Protein AF-A0A1M6A401-F1 (afdb_monomer_lite)

Secondary structure (DSSP, 8-state):
--TTSS-HHHHHHHHHHTTTHHHHTT-SEEEETTTTEEEEGGG---EEEPTTS-EEEPPTTT--S-EEEGGG----SHHHHHHHHIIIIITT-EEE---HHHHHHHHHHHHHHHHHTTT-SS---EE-TTS-EEEPPP--TT--------------

Radius of gyration: 19.0 Å; chains: 1; bounding box: 40×46×48 Å

Foldseek 3Di:
DDPVPDDPLLVLQQVCQPLVVVLLVVAQWKAALQVLDIDGSVLQPDWDQDPVRGTGTADNVPRDSRIGGVSSVHDSHSVSSPVSNCVPQFVPFDWDQDPPVVLVVVVVVQVVVVVCVVPDPDDDWDRDPVSTTTCRDDDDPDDDDDDDDDPDDDDD

Structure (mmCIF, N/CA/C/O backbone):
data_AF-A0A1M6A401-F1
#
_entry.id   AF-A0A1M6A401-F1
#
loop_
_atom_site.group_PDB
_atom_site.id
_atom_site.type_symbol
_atom_site.label_atom_id
_atom_site.label_alt_id
_atom_site.label_comp_id
_atom_site.label_asym_id
_atom_site.label_entity_id
_atom_site.label_seq_id
_atom_site.pdbx_PDB_ins_code
_atom_site.Cartn_x
_atom_site.Cartn_y
_atom_site.Cartn_z
_atom_site.occupancy
_atom_site.B_iso_or_equiv
_atom_site.auth_seq_id
_atom_site.auth_comp_id
_atom_site.auth_asym_id
_atom_site.auth_atom_id
_atom_site.pdbx_PDB_model_num
ATOM 1 N N . MET A 1 1 ? 2.950 6.705 19.430 1.00 45.59 1 MET A N 1
ATOM 2 C CA . MET A 1 1 ? 3.067 5.234 19.486 1.00 45.59 1 MET A CA 1
ATOM 3 C C . MET A 1 1 ? 4.368 4.851 18.802 1.00 45.59 1 MET A C 1
ATOM 5 O O . MET A 1 1 ? 4.691 5.454 17.786 1.00 45.59 1 MET A O 1
ATOM 9 N N . SER A 1 2 ? 5.172 3.966 19.390 1.00 45.94 2 SER A N 1
ATOM 10 C CA . SER A 1 2 ? 6.408 3.473 18.768 1.00 45.94 2 SER A CA 1
ATOM 11 C C . SER A 1 2 ? 6.082 2.418 17.703 1.00 45.94 2 SER A C 1
ATOM 13 O O . SER A 1 2 ? 5.134 1.653 17.864 1.00 45.94 2 SER A O 1
ATOM 15 N N . ASN A 1 3 ? 6.904 2.307 16.649 1.00 52.19 3 ASN A N 1
ATOM 16 C CA . ASN A 1 3 ? 6.791 1.294 15.573 1.00 52.19 3 ASN A CA 1
ATOM 17 C C . ASN A 1 3 ? 6.750 -0.179 16.061 1.00 52.19 3 ASN A C 1
ATOM 19 O O . ASN A 1 3 ? 6.595 -1.106 15.260 1.00 52.19 3 ASN A O 1
ATOM 23 N N . SER A 1 4 ? 6.905 -0.413 17.366 1.00 57.00 4 SER A N 1
ATOM 24 C CA . SER A 1 4 ? 6.809 -1.712 18.028 1.00 57.00 4 SER A CA 1
ATOM 25 C C . SER A 1 4 ? 5.390 -2.290 18.060 1.00 57.00 4 SER A C 1
ATOM 27 O O . SER A 1 4 ? 5.269 -3.508 18.139 1.00 57.00 4 SER A O 1
ATOM 29 N N . GLU A 1 5 ? 4.340 -1.467 17.958 1.00 75.44 5 GLU A N 1
ATOM 30 C CA . GLU A 1 5 ? 2.938 -1.919 18.075 1.00 75.44 5 GLU A CA 1
ATOM 31 C C . GLU A 1 5 ? 2.301 -2.354 16.746 1.00 75.44 5 GLU A C 1
ATOM 33 O O . GLU A 1 5 ? 1.260 -3.006 16.755 1.00 75.44 5 GLU A O 1
ATOM 38 N N . ILE A 1 6 ? 2.920 -2.044 15.599 1.00 83.12 6 ILE A N 1
ATOM 39 C CA . ILE A 1 6 ? 2.388 -2.442 14.290 1.00 83.12 6 ILE A CA 1
ATOM 40 C C . ILE A 1 6 ? 2.603 -3.953 14.095 1.00 83.12 6 ILE A C 1
ATOM 42 O O . ILE A 1 6 ? 3.755 -4.410 14.132 1.00 83.12 6 ILE A O 1
ATOM 46 N N . PRO A 1 7 ? 1.540 -4.745 13.842 1.00 89.44 7 PRO A N 1
ATOM 47 C CA . PRO A 1 7 ? 1.681 -6.171 13.566 1.00 89.44 7 PRO A CA 1
ATOM 48 C C . PRO A 1 7 ? 2.654 -6.450 12.415 1.00 89.44 7 PRO A C 1
ATOM 50 O O . PRO A 1 7 ? 2.669 -5.738 11.409 1.00 89.44 7 PRO A O 1
ATOM 53 N N . LYS A 1 8 ? 3.449 -7.523 12.544 1.00 90.81 8 LYS A N 1
ATOM 54 C CA . LYS A 1 8 ? 4.499 -7.891 11.576 1.00 90.81 8 LYS A CA 1
ATOM 55 C C . LYS A 1 8 ? 3.980 -7.939 10.136 1.00 90.81 8 LYS A C 1
ATOM 57 O O . LYS A 1 8 ? 4.641 -7.422 9.249 1.00 90.81 8 LYS A O 1
ATOM 62 N N . THR A 1 9 ? 2.780 -8.474 9.928 1.00 92.50 9 THR A N 1
ATOM 63 C CA . THR A 1 9 ? 2.139 -8.571 8.608 1.00 92.50 9 THR A CA 1
ATOM 64 C C . THR A 1 9 ? 2.002 -7.224 7.899 1.00 92.50 9 THR A C 1
ATOM 66 O O . THR A 1 9 ? 2.172 -7.157 6.687 1.00 92.50 9 THR A O 1
ATOM 69 N N . TYR A 1 10 ? 1.713 -6.148 8.635 1.00 92.94 10 TYR A N 1
ATOM 70 C CA . TYR A 1 10 ? 1.569 -4.808 8.062 1.00 92.94 10 TYR A CA 1
ATOM 71 C C . TYR A 1 10 ? 2.923 -4.130 7.838 1.00 92.94 10 TYR A C 1
ATOM 73 O O . TYR A 1 10 ? 3.091 -3.412 6.858 1.00 92.94 10 TYR A O 1
ATOM 81 N N . ARG A 1 11 ? 3.913 -4.406 8.699 1.00 91.88 11 ARG A N 1
ATOM 82 C CA . ARG A 1 11 ? 5.297 -3.961 8.470 1.00 91.88 11 ARG A CA 1
ATOM 83 C C . ARG A 1 11 ? 5.886 -4.600 7.215 1.00 91.88 11 ARG A C 1
ATOM 85 O O . ARG A 1 11 ? 6.354 -3.879 6.348 1.00 91.88 11 ARG A O 1
ATOM 92 N N . ASP A 1 12 ? 5.755 -5.918 7.077 1.00 94.38 12 ASP A N 1
ATOM 93 C CA . ASP A 1 12 ? 6.228 -6.652 5.898 1.00 94.38 12 ASP A CA 1
ATOM 94 C C . ASP A 1 12 ? 5.564 -6.126 4.606 1.0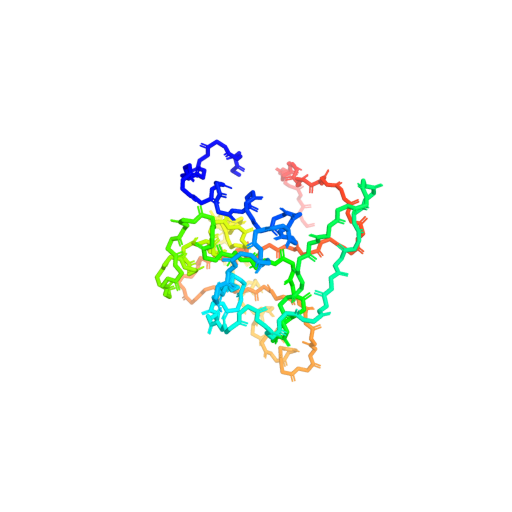0 94.38 12 ASP A C 1
ATOM 96 O O . ASP A 1 12 ? 6.212 -6.003 3.567 1.00 94.38 12 ASP A O 1
ATOM 100 N N . ALA A 1 13 ? 4.273 -5.775 4.668 1.00 95.75 13 ALA A N 1
ATOM 101 C CA . ALA A 1 13 ? 3.547 -5.211 3.533 1.00 95.75 13 ALA A CA 1
ATOM 102 C C . ALA A 1 13 ? 4.029 -3.802 3.151 1.00 95.75 13 ALA A C 1
ATOM 104 O O . ALA A 1 13 ? 4.162 -3.510 1.963 1.00 95.75 13 ALA A O 1
ATOM 105 N N . ALA A 1 14 ? 4.320 -2.943 4.129 1.00 93.75 14 ALA A N 1
ATOM 106 C CA . ALA A 1 14 ? 4.900 -1.627 3.867 1.00 93.75 14 ALA A CA 1
ATOM 107 C C . ALA A 1 14 ? 6.344 -1.712 3.350 1.00 93.75 14 ALA A C 1
ATOM 109 O O . ALA A 1 14 ? 6.731 -0.987 2.434 1.00 93.75 14 ALA A O 1
ATOM 110 N N . ASP A 1 15 ? 7.138 -2.643 3.877 1.00 94.25 15 ASP A N 1
ATOM 111 C CA . ASP A 1 15 ? 8.482 -2.907 3.364 1.00 94.25 15 ASP A CA 1
ATOM 112 C C . ASP A 1 15 ? 8.425 -3.363 1.898 1.00 94.25 15 ASP A C 1
ATOM 114 O O . ASP A 1 15 ? 9.272 -2.979 1.092 1.00 94.25 15 ASP A O 1
ATOM 118 N N . ALA A 1 16 ? 7.397 -4.132 1.524 1.00 95.56 16 ALA A N 1
ATOM 119 C CA . ALA A 1 16 ? 7.177 -4.563 0.148 1.00 95.56 16 ALA A CA 1
ATOM 120 C C . ALA A 1 16 ? 6.712 -3.441 -0.797 1.00 95.56 16 ALA A C 1
ATOM 122 O O . ALA A 1 16 ? 6.926 -3.560 -2.009 1.00 95.56 16 ALA A O 1
ATOM 123 N N . SER A 1 17 ? 6.084 -2.370 -0.290 1.00 94.94 17 SER A N 1
ATOM 124 C CA . SER A 1 17 ? 5.737 -1.211 -1.122 1.00 94.94 17 SER A CA 1
ATOM 125 C C . SER A 1 17 ? 6.943 -0.326 -1.420 1.00 94.94 17 SER A C 1
ATOM 127 O O . SER A 1 17 ? 7.011 0.260 -2.502 1.00 94.94 17 SER A O 1
ATOM 129 N N . PHE A 1 18 ? 7.931 -0.292 -0.524 1.00 93.69 18 PHE A N 1
ATOM 130 C CA . PHE A 1 18 ? 9.185 0.425 -0.727 1.00 93.69 18 PHE A CA 1
ATOM 131 C C . PHE A 1 18 ? 10.094 -0.304 -1.724 1.00 93.69 18 PHE A C 1
ATOM 133 O O . PHE A 1 18 ? 10.302 -1.515 -1.640 1.00 93.69 18 PHE A O 1
ATOM 140 N N . LYS A 1 19 ? 10.684 0.424 -2.685 1.00 91.56 19 LYS A N 1
ATOM 141 C CA . LYS A 1 19 ? 11.596 -0.157 -3.695 1.00 91.56 19 LYS A CA 1
ATOM 142 C C . LYS A 1 19 ? 10.954 -1.319 -4.481 1.00 91.56 19 LYS A C 1
ATOM 144 O O . LYS A 1 19 ? 11.626 -2.281 -4.874 1.00 91.56 19 LYS A O 1
ATOM 149 N N . SER A 1 20 ? 9.650 -1.206 -4.724 1.00 92.81 20 SER A N 1
ATOM 150 C CA . SER A 1 20 ? 8.742 -2.252 -5.210 1.00 92.81 20 SER A CA 1
ATOM 151 C C . SER A 1 20 ? 8.927 -2.677 -6.670 1.00 92.81 20 SER A C 1
ATOM 153 O O . SER A 1 20 ? 8.392 -3.713 -7.065 1.00 92.81 20 SER A O 1
ATOM 155 N N . TRP A 1 21 ? 9.726 -1.970 -7.479 1.00 93.12 21 TRP A N 1
ATOM 156 C CA . TRP A 1 21 ? 9.914 -2.252 -8.916 1.00 93.12 21 TRP A CA 1
ATOM 157 C C . TRP A 1 21 ? 10.160 -3.726 -9.265 1.00 93.12 21 TRP A C 1
ATOM 159 O O . TRP A 1 21 ? 9.560 -4.266 -10.195 1.00 93.12 21 TRP A O 1
ATOM 169 N N . ARG A 1 22 ? 11.037 -4.413 -8.520 1.00 94.00 22 ARG A N 1
ATOM 170 C CA . ARG A 1 22 ? 11.366 -5.825 -8.800 1.00 94.00 22 ARG A CA 1
ATOM 171 C C . ARG A 1 22 ? 10.210 -6.777 -8.500 1.00 94.00 22 ARG A C 1
ATOM 173 O O . ARG A 1 22 ? 10.097 -7.798 -9.175 1.00 94.00 22 ARG A O 1
ATOM 180 N N . LEU A 1 23 ? 9.403 -6.465 -7.490 1.00 96.06 23 LEU A N 1
ATOM 181 C CA . LEU A 1 23 ? 8.238 -7.259 -7.116 1.00 96.06 23 LEU A CA 1
ATOM 182 C C . LEU A 1 23 ? 7.082 -6.986 -8.081 1.00 96.06 23 LEU A C 1
ATOM 184 O O . LEU A 1 23 ? 6.515 -7.937 -8.602 1.00 96.06 23 LEU A O 1
ATOM 188 N N . LEU A 1 24 ? 6.828 -5.721 -8.435 1.00 95.88 24 LEU A N 1
ATOM 189 C CA . LEU A 1 24 ? 5.783 -5.347 -9.397 1.00 95.88 24 LEU A CA 1
ATOM 190 C C . LEU A 1 24 ? 5.969 -5.982 -10.774 1.00 95.88 24 LEU A C 1
ATOM 192 O O . LEU A 1 24 ? 4.997 -6.398 -11.391 1.00 95.88 24 LEU A O 1
ATOM 196 N N . LYS A 1 25 ? 7.212 -6.154 -11.235 1.00 95.12 25 LYS A N 1
ATOM 197 C CA . LYS A 1 25 ? 7.495 -6.884 -12.483 1.00 95.12 25 LYS A CA 1
ATOM 198 C C . LYS A 1 25 ? 7.063 -8.349 -12.472 1.00 95.12 25 LYS A C 1
ATOM 200 O O . LYS A 1 25 ? 6.902 -8.939 -13.534 1.00 95.12 25 LYS A O 1
ATOM 205 N N . LYS A 1 26 ? 6.941 -8.947 -11.290 1.00 96.94 26 LYS A N 1
ATOM 206 C CA . LYS A 1 26 ? 6.479 -10.326 -11.097 1.00 96.94 26 LYS A CA 1
ATOM 207 C C . LYS A 1 26 ? 4.993 -10.382 -10.747 1.00 96.94 26 LYS A C 1
ATOM 209 O O . LYS A 1 26 ? 4.460 -11.475 -10.578 1.00 96.94 26 LYS A O 1
ATOM 214 N N . SER A 1 27 ? 4.353 -9.223 -10.627 1.00 97.44 27 SER A N 1
ATOM 215 C CA . SER A 1 27 ? 2.986 -9.091 -10.167 1.00 97.44 27 SER A CA 1
ATOM 216 C C . SER A 1 27 ? 1.988 -9.027 -11.303 1.00 97.44 27 SER A C 1
ATOM 218 O O . SER A 1 27 ? 2.251 -8.429 -12.344 1.00 97.44 27 SER A O 1
ATOM 220 N N . LYS A 1 28 ? 0.804 -9.604 -11.083 1.00 97.75 28 LYS A N 1
ATOM 221 C CA . LYS A 1 28 ? -0.339 -9.427 -11.992 1.00 97.75 28 LYS A CA 1
ATOM 222 C C . LYS A 1 28 ? -1.215 -8.268 -11.537 1.00 97.75 28 LYS A C 1
ATOM 224 O O . LYS A 1 28 ? -1.708 -7.500 -12.360 1.00 97.75 28 LYS A O 1
ATOM 229 N N . LYS A 1 29 ? -1.379 -8.122 -10.225 1.00 98.12 29 LYS A N 1
ATOM 230 C CA . LYS A 1 29 ? -2.123 -7.037 -9.585 1.00 98.12 29 LYS A CA 1
ATOM 231 C C . LYS A 1 29 ? -1.330 -6.432 -8.431 1.00 98.12 29 LYS A C 1
ATOM 233 O O . LYS A 1 29 ? -0.380 -7.021 -7.917 1.00 98.12 29 LYS A O 1
ATOM 238 N N . CYS A 1 30 ? -1.744 -5.251 -8.013 1.00 98.31 30 CYS A N 1
ATOM 239 C CA . CYS A 1 30 ? -1.238 -4.579 -6.830 1.00 98.31 30 CYS A CA 1
ATOM 240 C C . CYS A 1 30 ? -2.373 -3.834 -6.123 1.00 98.31 30 CYS A C 1
ATOM 242 O O . CYS A 1 30 ? -3.460 -3.649 -6.676 1.00 98.31 30 CYS A O 1
ATOM 244 N N . GLY A 1 31 ? -2.142 -3.462 -4.868 1.00 98.19 31 GLY A N 1
ATOM 245 C CA . GLY A 1 31 ? -3.101 -2.721 -4.057 1.00 98.19 31 GLY A CA 1
ATOM 246 C C . GLY A 1 31 ? -2.467 -1.477 -3.461 1.00 98.19 31 GLY A C 1
ATOM 247 O O . GLY A 1 31 ? -1.357 -1.536 -2.942 1.00 98.19 31 GLY A O 1
ATOM 248 N N . CYS A 1 32 ? -3.166 -0.347 -3.508 1.00 98.00 32 CYS A N 1
ATOM 249 C CA . CYS A 1 32 ? -2.750 0.859 -2.807 1.00 98.00 32 CYS A CA 1
ATOM 250 C C . CYS A 1 32 ? -3.443 0.942 -1.449 1.00 98.00 32 CYS A C 1
ATOM 252 O O . CYS A 1 32 ? -4.667 1.053 -1.396 1.00 98.00 32 CYS A O 1
ATOM 254 N N . TYR A 1 33 ? -2.684 0.955 -0.354 1.00 96.62 33 TYR A N 1
ATOM 255 C CA . TYR A 1 33 ? -3.264 1.037 0.992 1.00 96.62 33 TYR A CA 1
ATOM 256 C C . TYR A 1 33 ? -3.581 2.467 1.452 1.00 96.62 33 TYR A C 1
ATOM 258 O O . TYR A 1 33 ? -4.056 2.656 2.562 1.00 96.62 33 TYR A O 1
ATOM 266 N N . TYR A 1 34 ? -3.371 3.489 0.617 1.00 93.12 34 TYR A N 1
ATOM 267 C CA . TYR A 1 34 ? -3.844 4.848 0.904 1.00 93.12 34 TYR A CA 1
ATOM 268 C C . TYR A 1 34 ? -5.284 5.070 0.407 1.00 93.12 34 TYR A C 1
ATOM 270 O O . TYR A 1 34 ? -6.168 5.489 1.163 1.00 93.12 34 TYR A O 1
ATOM 278 N N . CYS A 1 35 ? -5.540 4.757 -0.870 1.00 94.06 35 CYS A N 1
ATOM 279 C CA . CYS A 1 35 ? -6.866 4.871 -1.489 1.00 94.06 35 CYS A CA 1
ATOM 280 C C . CYS A 1 35 ? -7.676 3.562 -1.470 1.00 94.06 35 CYS A C 1
ATOM 282 O O . CYS A 1 35 ? -8.816 3.551 -1.930 1.00 94.06 35 CYS A O 1
ATOM 284 N N . CYS A 1 36 ? -7.097 2.480 -0.940 1.00 95.06 36 CYS A N 1
ATOM 285 C CA . CYS A 1 36 ? -7.686 1.143 -0.806 1.00 95.06 36 CYS A CA 1
ATOM 286 C C . CYS A 1 36 ? -8.150 0.506 -2.128 1.00 95.06 36 CYS A C 1
ATOM 288 O O . CYS A 1 36 ? -9.069 -0.310 -2.132 1.00 95.06 36 CYS A O 1
ATOM 290 N N . ARG A 1 37 ? -7.525 0.866 -3.257 1.00 96.69 37 ARG A N 1
ATOM 291 C CA . ARG A 1 37 ? -7.840 0.299 -4.578 1.00 96.69 37 ARG A CA 1
ATOM 292 C C . ARG A 1 37 ? -6.915 -0.856 -4.927 1.00 96.69 37 ARG A C 1
ATOM 294 O O . ARG A 1 37 ? -5.720 -0.785 -4.653 1.00 96.69 37 ARG A O 1
ATOM 301 N N . VAL A 1 38 ? -7.466 -1.856 -5.609 1.00 98.19 38 VAL A N 1
ATOM 302 C CA . VAL A 1 38 ? -6.739 -2.981 -6.212 1.00 98.19 38 VAL A CA 1
ATOM 303 C C . VAL A 1 38 ? -6.876 -2.877 -7.721 1.00 98.19 38 VAL A C 1
ATOM 305 O O . VAL A 1 38 ? -7.979 -2.656 -8.216 1.00 98.19 38 VAL A O 1
ATOM 308 N N . TYR A 1 39 ? -5.774 -3.022 -8.444 1.00 98.19 39 TYR A N 1
ATOM 309 C CA . TYR A 1 39 ? -5.735 -2.818 -9.891 1.00 98.19 39 TYR A CA 1
ATOM 310 C C . TYR A 1 39 ? -4.618 -3.653 -10.545 1.00 98.19 39 TYR A C 1
ATOM 312 O O . TYR A 1 39 ? -3.740 -4.172 -9.843 1.00 98.19 39 TYR A O 1
ATOM 320 N N . PRO A 1 40 ? -4.655 -3.853 -11.877 1.00 98.19 40 PRO A N 1
ATOM 321 C CA . PRO A 1 40 ? -3.579 -4.500 -12.619 1.00 98.19 40 PRO A CA 1
ATOM 322 C C . PRO A 1 40 ? -2.230 -3.813 -12.394 1.00 98.19 40 PRO A C 1
ATOM 324 O O . PRO A 1 40 ? -2.113 -2.593 -12.491 1.00 98.19 40 PRO A O 1
ATOM 327 N N . ALA A 1 41 ? -1.179 -4.602 -12.166 1.00 97.81 41 ALA A N 1
ATOM 328 C CA . ALA A 1 41 ? 0.168 -4.068 -11.954 1.00 97.81 41 ALA A CA 1
ATOM 329 C C . ALA A 1 41 ? 0.691 -3.291 -13.178 1.00 97.81 41 ALA A C 1
ATOM 331 O O . ALA A 1 41 ? 1.523 -2.400 -13.035 1.00 97.81 41 ALA A O 1
ATOM 332 N N . SER A 1 42 ? 0.168 -3.593 -14.371 1.00 97.69 42 SER A N 1
ATOM 333 C CA . SER A 1 42 ? 0.470 -2.896 -15.624 1.00 97.69 42 SER A CA 1
ATOM 334 C C . SER A 1 42 ? 0.005 -1.439 -15.665 1.00 97.69 42 SER A C 1
ATOM 336 O O . SER A 1 42 ? 0.476 -0.692 -16.515 1.00 97.69 42 SER A O 1
ATOM 338 N N . GLU A 1 43 ? -0.909 -1.023 -14.784 1.00 98.31 43 GLU A N 1
ATOM 339 C CA . GLU A 1 43 ? -1.347 0.377 -14.696 1.00 98.31 43 GLU A CA 1
ATOM 340 C C . GLU A 1 43 ? -0.336 1.269 -13.961 1.00 98.31 43 GLU A C 1
ATOM 342 O O . GLU A 1 43 ? -0.419 2.494 -14.039 1.00 98.31 43 GLU A O 1
ATOM 347 N N . VAL A 1 44 ? 0.639 0.682 -13.255 1.00 97.31 44 VAL A N 1
ATOM 348 C CA . VAL A 1 44 ? 1.712 1.440 -12.602 1.00 97.31 44 VAL A CA 1
ATOM 349 C C . VAL A 1 44 ? 2.713 1.911 -13.655 1.00 97.31 44 VAL A C 1
ATOM 351 O O . VAL A 1 44 ? 3.614 1.177 -14.066 1.00 97.31 44 VAL A O 1
ATOM 354 N N . VAL A 1 45 ? 2.561 3.164 -14.072 1.00 95.44 45 VAL A N 1
ATOM 355 C CA . VAL A 1 45 ? 3.438 3.808 -15.061 1.00 95.44 45 VAL A CA 1
ATOM 356 C C . VAL A 1 45 ? 4.449 4.769 -14.438 1.00 95.44 45 VAL A C 1
ATOM 358 O O . VAL A 1 45 ? 5.472 5.041 -15.062 1.00 95.44 45 VAL A O 1
ATOM 361 N N . ASP A 1 46 ? 4.201 5.228 -13.209 1.00 95.19 46 ASP A N 1
ATOM 362 C CA . ASP A 1 46 ? 4.981 6.281 -12.557 1.00 95.19 46 ASP A CA 1
ATOM 363 C C . ASP A 1 46 ? 5.721 5.785 -11.302 1.00 95.19 46 ASP A C 1
ATOM 365 O O . ASP A 1 46 ? 5.263 4.875 -10.599 1.00 95.19 46 ASP A O 1
ATOM 369 N N . TRP A 1 47 ? 6.905 6.348 -11.055 1.00 95.62 47 TRP A N 1
ATOM 370 C CA . TRP A 1 47 ? 7.885 5.815 -10.108 1.00 95.62 47 TRP A CA 1
ATOM 371 C C . TRP A 1 47 ? 8.709 6.920 -9.447 1.00 95.62 47 TRP A C 1
ATOM 373 O O . TRP A 1 47 ? 9.300 7.756 -10.125 1.00 95.6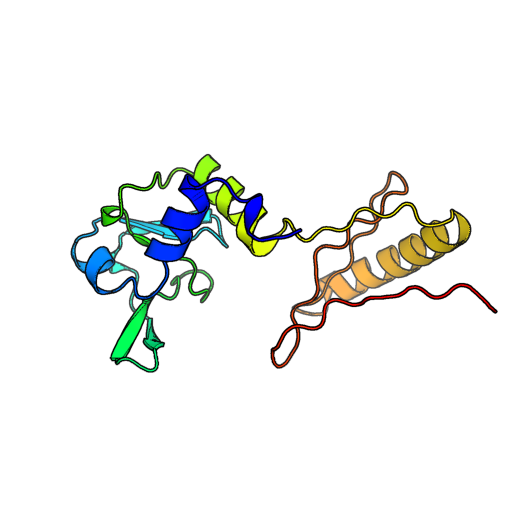2 47 TRP A O 1
ATOM 383 N N . CYS A 1 48 ? 8.864 6.840 -8.127 1.00 91.81 48 CYS A N 1
ATOM 384 C CA . CYS A 1 48 ? 9.871 7.604 -7.398 1.00 91.81 48 CYS A CA 1
ATOM 385 C C . CYS A 1 48 ? 11.237 6.919 -7.510 1.00 91.81 48 CYS A C 1
ATOM 387 O O . CYS A 1 48 ? 11.384 5.751 -7.130 1.00 91.81 48 CYS A O 1
ATOM 389 N N . ASP A 1 49 ? 12.241 7.646 -8.005 1.00 90.44 49 ASP A N 1
ATOM 390 C CA . ASP A 1 49 ? 13.633 7.199 -7.990 1.00 90.44 49 ASP A CA 1
ATOM 391 C C . ASP A 1 49 ? 14.244 7.394 -6.591 1.00 90.44 49 ASP A C 1
ATOM 393 O O . ASP A 1 49 ? 14.272 8.489 -6.029 1.00 90.44 49 ASP A O 1
ATOM 397 N N . GLU A 1 50 ? 14.779 6.310 -6.037 1.00 85.56 50 GLU A N 1
ATOM 398 C CA . GLU A 1 50 ? 15.491 6.300 -4.763 1.00 85.56 50 GLU A CA 1
ATOM 399 C C . GLU A 1 50 ? 16.985 6.589 -4.963 1.00 85.56 50 GLU A C 1
ATOM 401 O O . GLU A 1 50 ? 17.568 6.318 -6.018 1.00 85.56 50 GLU A O 1
ATOM 406 N N . ARG A 1 51 ? 17.665 7.045 -3.902 1.00 84.62 51 ARG A N 1
ATOM 407 C CA . ARG A 1 51 ? 19.112 7.355 -3.937 1.00 84.62 51 ARG A CA 1
ATOM 408 C C . ARG A 1 51 ? 19.992 6.186 -4.400 1.00 84.62 51 ARG A C 1
ATOM 410 O O . ARG A 1 51 ? 21.070 6.411 -4.940 1.00 84.62 51 ARG A O 1
ATOM 417 N N . ASP A 1 52 ? 19.554 4.946 -4.194 1.00 87.19 52 ASP A N 1
ATOM 418 C CA . ASP A 1 52 ? 20.276 3.725 -4.569 1.00 87.19 52 ASP A CA 1
ATOM 419 C C . ASP A 1 52 ? 19.861 3.156 -5.939 1.00 87.19 52 ASP A C 1
ATOM 421 O O . ASP A 1 52 ? 20.066 1.968 -6.203 1.00 87.19 52 ASP A O 1
ATOM 425 N N . ARG A 1 53 ? 19.287 3.990 -6.822 1.00 83.81 53 ARG A N 1
ATOM 426 C CA . ARG A 1 53 ? 18.782 3.617 -8.162 1.00 83.81 53 ARG A CA 1
ATOM 427 C C . ARG A 1 53 ? 17.665 2.571 -8.140 1.00 83.81 53 ARG A C 1
ATOM 429 O O . ARG A 1 53 ? 17.373 1.942 -9.161 1.00 83.81 53 ARG A O 1
ATOM 436 N N . ARG A 1 54 ? 17.058 2.330 -6.978 1.00 89.50 54 ARG A N 1
ATOM 437 C CA . ARG A 1 54 ? 15.825 1.550 -6.874 1.00 89.50 54 ARG A CA 1
ATOM 438 C C . ARG A 1 54 ? 14.630 2.466 -7.107 1.00 89.50 54 ARG A C 1
ATOM 440 O O . ARG A 1 54 ? 14.770 3.682 -7.126 1.00 89.50 54 ARG A O 1
ATOM 447 N N . ARG A 1 55 ? 13.468 1.860 -7.338 1.00 92.50 55 ARG A N 1
ATOM 448 C CA . ARG A 1 55 ? 12.249 2.575 -7.709 1.00 92.50 55 ARG A CA 1
ATOM 449 C C . ARG A 1 55 ? 11.073 2.121 -6.874 1.00 92.50 55 ARG A C 1
ATOM 451 O O . ARG A 1 55 ? 10.858 0.911 -6.733 1.00 92.50 55 ARG A O 1
ATOM 458 N N . THR A 1 56 ? 10.327 3.092 -6.373 1.00 94.50 56 THR A N 1
ATOM 459 C CA . THR A 1 56 ? 9.106 2.909 -5.592 1.00 94.50 56 THR A CA 1
ATOM 460 C C . THR A 1 56 ? 7.921 3.319 -6.462 1.00 94.50 56 THR A C 1
ATOM 462 O O . THR A 1 56 ? 7.931 4.393 -7.054 1.00 94.50 56 THR A O 1
ATOM 465 N N . ALA A 1 57 ? 6.939 2.434 -6.616 1.00 96.62 57 ALA A N 1
ATOM 466 C CA . ALA A 1 57 ? 5.774 2.691 -7.458 1.00 96.62 57 ALA A CA 1
ATOM 467 C C . ALA A 1 57 ? 4.885 3.799 -6.904 1.00 96.62 57 ALA A C 1
ATOM 469 O O . ALA A 1 57 ? 4.577 3.799 -5.713 1.00 96.62 57 ALA A O 1
ATOM 470 N N . LEU A 1 58 ? 4.390 4.657 -7.792 1.00 94.94 58 LEU A N 1
ATOM 471 C CA . LEU A 1 58 ? 3.331 5.608 -7.486 1.00 94.94 58 LEU A CA 1
ATOM 472 C C . LEU A 1 58 ? 1.981 5.054 -7.934 1.00 94.94 58 LEU A C 1
ATOM 474 O O . LEU A 1 58 ? 1.824 4.537 -9.040 1.00 94.94 58 LEU A O 1
ATOM 478 N N . CYS A 1 59 ? 0.984 5.155 -7.057 1.00 96.56 59 CYS A N 1
ATOM 479 C CA . CYS A 1 59 ? -0.373 4.733 -7.375 1.00 96.56 59 CYS A CA 1
ATOM 480 C C . CYS A 1 59 ? -0.958 5.609 -8.503 1.00 96.56 59 CYS A C 1
ATOM 482 O O . CYS A 1 59 ? -1.066 6.821 -8.304 1.00 96.56 59 CYS A O 1
ATOM 484 N N . PRO A 1 60 ? -1.447 5.044 -9.624 1.00 96.50 60 PRO A N 1
ATOM 485 C CA . PRO A 1 60 ? -1.975 5.827 -10.748 1.00 96.50 60 PRO A CA 1
ATOM 486 C C . PRO A 1 60 ? -3.272 6.583 -10.411 1.00 96.50 60 PRO A C 1
ATOM 488 O O . PRO A 1 60 ? -3.677 7.485 -11.136 1.00 96.50 60 PRO A O 1
ATOM 491 N N . TYR A 1 61 ? -3.926 6.237 -9.298 1.00 94.88 61 TYR A N 1
ATOM 492 C CA . TYR A 1 61 ? -5.195 6.836 -8.879 1.00 94.88 61 TYR A CA 1
ATOM 493 C C . TYR A 1 61 ? -5.053 7.966 -7.859 1.00 94.88 61 TYR A C 1
ATOM 495 O O . TYR A 1 61 ? -5.977 8.761 -7.709 1.00 94.88 61 TYR A O 1
ATOM 503 N N . CYS A 1 62 ? -3.959 8.003 -7.095 1.00 93.88 62 CYS A N 1
ATOM 504 C CA . CYS A 1 62 ? -3.787 8.989 -6.022 1.00 93.88 62 CYS A CA 1
ATOM 505 C C . CYS A 1 62 ? -2.369 9.552 -5.891 1.00 93.88 62 CYS A C 1
ATOM 507 O O . CYS A 1 62 ? -2.154 10.406 -5.040 1.00 93.88 62 CYS A O 1
ATOM 509 N N . GLY A 1 63 ? -1.404 9.065 -6.677 1.00 90.56 63 GLY A N 1
ATOM 510 C CA . GLY A 1 63 ? -0.028 9.564 -6.702 1.00 90.56 63 GLY A CA 1
ATOM 511 C C . GLY A 1 63 ? 0.818 9.238 -5.468 1.00 90.56 63 GLY A C 1
ATOM 512 O O . GLY A 1 63 ? 1.918 9.756 -5.351 1.00 90.56 63 GLY A O 1
ATOM 513 N N . ILE A 1 64 ? 0.329 8.401 -4.546 1.00 91.56 64 ILE A N 1
ATOM 514 C CA . ILE A 1 64 ? 1.053 8.049 -3.313 1.00 91.56 64 ILE A CA 1
ATOM 515 C C . ILE A 1 64 ? 1.848 6.754 -3.511 1.00 91.56 64 ILE A C 1
ATOM 517 O O . ILE A 1 64 ? 1.370 5.804 -4.140 1.00 91.56 64 ILE A O 1
ATOM 521 N N . ASP A 1 65 ? 3.033 6.700 -2.912 1.00 92.44 65 ASP A N 1
ATOM 522 C CA . ASP A 1 65 ? 4.033 5.628 -2.933 1.00 92.44 65 ASP A CA 1
ATOM 523 C C . ASP A 1 65 ? 3.688 4.434 -2.018 1.00 92.44 65 ASP A C 1
ATOM 525 O O . ASP A 1 65 ? 4.529 3.836 -1.355 1.00 92.44 65 ASP A O 1
ATOM 529 N N . SER A 1 66 ? 2.407 4.070 -1.964 1.00 96.12 66 SER A N 1
ATOM 530 C CA . SER A 1 66 ? 1.851 3.074 -1.035 1.00 96.12 66 SER A CA 1
ATOM 531 C C . SER A 1 66 ? 1.278 1.861 -1.760 1.00 96.12 66 SER A C 1
ATOM 533 O O . SER A 1 66 ? 0.163 1.422 -1.473 1.00 96.12 66 SER A O 1
ATOM 535 N N . VAL A 1 67 ? 2.002 1.366 -2.765 1.00 98.00 67 VAL A N 1
ATOM 536 C CA . VAL A 1 67 ? 1.565 0.284 -3.660 1.00 98.00 67 VAL A CA 1
ATOM 537 C C . VAL A 1 67 ? 2.196 -1.045 -3.244 1.00 98.00 67 VAL A C 1
ATOM 539 O O . VAL A 1 67 ? 3.405 -1.220 -3.356 1.00 98.00 67 VAL A O 1
ATOM 542 N N . ILE A 1 68 ? 1.374 -2.000 -2.810 1.00 98.19 68 ILE A N 1
ATOM 543 C CA . ILE A 1 68 ? 1.784 -3.357 -2.434 1.00 98.19 68 ILE A CA 1
ATOM 544 C C . ILE A 1 68 ? 1.640 -4.279 -3.658 1.00 98.19 68 ILE A C 1
ATOM 546 O O . ILE A 1 68 ? 0.524 -4.444 -4.163 1.00 98.19 68 ILE A O 1
ATOM 550 N N . PRO A 1 69 ? 2.727 -4.899 -4.145 1.00 98.12 69 PRO A N 1
ATOM 551 C CA . PRO A 1 69 ? 2.682 -5.863 -5.250 1.00 98.12 69 PRO A CA 1
ATOM 552 C C . PRO A 1 69 ? 2.140 -7.223 -4.776 1.00 98.12 69 PRO A C 1
ATOM 554 O O . PRO A 1 69 ? 2.563 -7.688 -3.725 1.00 98.12 69 PRO A O 1
ATOM 557 N N . ASP A 1 70 ? 1.294 -7.925 -5.541 1.00 97.62 70 ASP A N 1
ATOM 558 C CA . ASP A 1 70 ? 0.808 -9.273 -5.151 1.00 97.62 70 ASP A CA 1
ATOM 559 C C . ASP A 1 70 ? 1.930 -10.325 -5.006 1.00 97.62 70 ASP A C 1
ATOM 561 O O . ASP A 1 70 ? 1.784 -11.300 -4.268 1.00 97.62 70 ASP A O 1
ATOM 565 N N . ALA A 1 71 ? 3.082 -10.106 -5.647 1.00 97.44 71 ALA A N 1
ATOM 566 C CA . ALA A 1 71 ? 4.242 -10.986 -5.592 1.00 97.44 71 ALA A CA 1
ATOM 567 C C . ALA A 1 71 ? 4.962 -10.922 -4.235 1.00 97.44 71 ALA A C 1
ATOM 569 O O . ALA A 1 71 ? 5.859 -11.726 -3.988 1.00 97.44 71 ALA A O 1
ATOM 570 N N . SER A 1 72 ? 4.585 -9.986 -3.355 1.00 95.62 72 SER A N 1
ATOM 571 C CA . SER A 1 72 ? 5.030 -9.976 -1.960 1.00 95.62 72 SER A CA 1
ATOM 572 C C . SER A 1 72 ? 4.401 -11.101 -1.130 1.00 95.62 72 SER A C 1
ATOM 574 O O . SER A 1 72 ? 4.899 -11.406 -0.050 1.00 95.62 72 SER A O 1
ATOM 576 N N . GLY A 1 73 ? 3.309 -11.708 -1.613 1.00 95.19 73 GLY A N 1
ATOM 577 C CA . GLY A 1 73 ? 2.516 -12.677 -0.858 1.00 95.19 73 GLY A CA 1
ATOM 578 C C . GLY A 1 73 ? 1.563 -12.041 0.159 1.00 95.19 73 GLY A C 1
ATOM 579 O O . GLY A 1 73 ? 0.886 -12.766 0.887 1.00 95.19 73 GLY A O 1
ATOM 580 N N . CYS A 1 74 ? 1.479 -10.708 0.220 1.00 94.06 74 CYS A N 1
ATOM 581 C CA . CYS A 1 74 ? 0.519 -10.022 1.077 1.00 94.06 74 CYS A CA 1
ATOM 582 C C . CYS A 1 74 ? -0.912 -10.149 0.527 1.00 94.06 74 CYS A C 1
ATOM 584 O O . CYS A 1 74 ? -1.113 -10.095 -0.691 1.00 94.06 74 CYS A O 1
ATOM 586 N N . PRO A 1 75 ? -1.928 -10.237 1.404 1.00 94.62 75 PRO A N 1
ATOM 587 C CA . PRO A 1 75 ? -3.312 -10.072 0.989 1.00 94.62 75 PRO A CA 1
ATOM 588 C C . PRO A 1 75 ? -3.517 -8.693 0.352 1.00 94.62 75 PRO A C 1
ATOM 590 O O . PRO A 1 75 ? -2.983 -7.692 0.822 1.00 94.62 75 PRO A O 1
ATOM 593 N N . LEU A 1 76 ? -4.303 -8.643 -0.722 1.00 96.25 76 LEU A N 1
ATOM 594 C CA . LEU A 1 76 ? -4.706 -7.400 -1.389 1.00 96.25 76 LEU A CA 1
ATOM 595 C C . LEU A 1 76 ? -6.228 -7.234 -1.362 1.00 96.25 76 LEU A C 1
ATOM 597 O O . LEU A 1 76 ? -6.802 -6.700 -2.302 1.00 96.25 76 LEU A O 1
ATOM 601 N N . ASP A 1 77 ? -6.906 -7.760 -0.346 1.00 95.00 77 ASP A N 1
ATOM 602 C CA . ASP A 1 77 ? -8.331 -7.502 -0.154 1.00 95.00 77 ASP A CA 1
ATOM 603 C C . ASP A 1 77 ? -8.574 -6.136 0.507 1.00 95.00 77 ASP A C 1
ATOM 605 O O . ASP A 1 77 ? -7.680 -5.503 1.078 1.00 95.00 77 ASP A O 1
ATOM 609 N N . GLU A 1 78 ? -9.809 -5.655 0.393 1.00 91.12 78 GLU A N 1
ATOM 610 C CA . GLU A 1 78 ? -10.197 -4.332 0.874 1.00 91.12 78 GLU A CA 1
ATOM 611 C C . GLU A 1 78 ? -10.024 -4.183 2.396 1.00 91.12 78 GLU A C 1
ATOM 613 O O . GLU A 1 78 ? -9.647 -3.110 2.875 1.00 91.12 78 GLU A O 1
ATOM 618 N N . GLU A 1 79 ? -10.270 -5.246 3.166 1.00 94.00 79 GLU A N 1
ATOM 619 C CA . GLU A 1 79 ? -10.137 -5.226 4.623 1.00 94.00 79 GLU A CA 1
ATOM 620 C C . GLU A 1 79 ? -8.671 -5.051 5.037 1.00 94.00 79 GLU A C 1
ATOM 622 O O . GLU A 1 79 ? -8.355 -4.205 5.881 1.00 94.00 79 GLU A O 1
ATOM 627 N N . PHE A 1 80 ? -7.764 -5.797 4.406 1.00 95.75 80 PHE A N 1
ATOM 628 C CA . PHE A 1 80 ? -6.330 -5.693 4.636 1.00 95.75 80 PHE A CA 1
ATOM 629 C C . PHE A 1 80 ? -5.808 -4.295 4.299 1.00 95.75 80 PHE A C 1
ATOM 631 O O . PHE A 1 80 ? -5.108 -3.686 5.112 1.00 95.75 80 PHE A O 1
ATOM 638 N N . LEU A 1 81 ? -6.194 -3.745 3.143 1.00 95.50 81 LEU A N 1
ATOM 639 C CA . LEU A 1 81 ? -5.778 -2.402 2.727 1.00 95.50 81 LEU A CA 1
ATOM 640 C C . LEU A 1 81 ? -6.298 -1.316 3.679 1.00 95.50 81 LEU A C 1
ATOM 642 O O . LEU A 1 81 ? -5.551 -0.398 4.014 1.00 95.50 81 LEU A O 1
ATOM 646 N N . LYS A 1 82 ? -7.534 -1.435 4.183 1.00 90.81 82 LYS A N 1
ATOM 647 C CA . LYS A 1 82 ? -8.079 -0.515 5.198 1.00 90.81 82 LYS A CA 1
ATOM 648 C C . LYS A 1 82 ? -7.305 -0.584 6.514 1.00 90.81 82 LYS A C 1
ATOM 650 O O . LYS A 1 82 ? -7.021 0.457 7.103 1.00 90.81 82 LYS A O 1
ATOM 655 N N . LYS A 1 83 ? -6.925 -1.780 6.972 1.00 92.19 83 LYS A N 1
ATOM 656 C CA . LYS A 1 83 ? -6.106 -1.930 8.188 1.00 92.19 83 LYS A CA 1
ATOM 657 C C . LYS A 1 83 ? -4.697 -1.377 7.990 1.00 92.19 83 LYS A C 1
ATOM 659 O O . LYS A 1 83 ? -4.202 -0.685 8.874 1.00 92.19 83 LYS A O 1
ATOM 664 N N . MET A 1 84 ? -4.080 -1.615 6.831 1.00 92.81 84 MET A N 1
ATOM 665 C CA . MET A 1 84 ? -2.812 -0.983 6.454 1.00 92.81 84 MET A CA 1
ATOM 666 C C . MET A 1 84 ? -2.921 0.540 6.506 1.00 92.81 84 MET A C 1
ATOM 668 O O . MET A 1 84 ? -2.103 1.183 7.159 1.00 92.81 84 MET A O 1
ATOM 672 N N . LYS A 1 85 ? -3.967 1.113 5.895 1.00 91.62 85 LYS A N 1
ATOM 673 C CA . LYS A 1 85 ? -4.231 2.554 5.944 1.00 91.62 85 LYS A CA 1
ATOM 674 C C . LYS A 1 85 ? -4.290 3.067 7.374 1.00 91.62 85 LYS A C 1
ATOM 676 O O . LYS A 1 85 ? -3.625 4.044 7.706 1.00 91.62 85 LYS A O 1
ATOM 681 N N . TYR A 1 86 ? -5.062 2.380 8.212 1.00 86.00 86 TYR A N 1
ATOM 682 C CA . TYR A 1 86 ? -5.211 2.736 9.610 1.00 86.00 86 TYR A CA 1
ATOM 683 C C . TYR A 1 86 ? -3.852 2.766 10.313 1.00 86.00 86 TYR A C 1
ATOM 685 O O . TYR A 1 86 ? -3.476 3.789 10.876 1.00 86.00 86 TYR A O 1
ATOM 693 N N . TRP A 1 87 ? -3.072 1.688 10.223 1.00 86.94 87 TRP A N 1
ATOM 694 C CA . TRP A 1 87 ? -1.769 1.604 10.884 1.00 86.94 87 TRP A CA 1
ATOM 695 C C . TRP A 1 87 ? -0.751 2.618 10.357 1.00 86.94 87 TRP A C 1
ATOM 697 O O . TRP A 1 87 ? -0.004 3.173 11.160 1.00 86.94 87 TRP A O 1
ATOM 707 N N . TRP A 1 88 ? -0.728 2.879 9.048 1.00 85.12 88 TRP A N 1
ATOM 708 C CA . TRP A 1 88 ? 0.317 3.683 8.407 1.00 85.12 88 TRP A CA 1
ATOM 709 C C . TRP A 1 88 ? 0.004 5.181 8.331 1.00 85.12 88 TRP A C 1
ATOM 711 O O . TRP A 1 88 ? 0.916 6.000 8.408 1.00 85.12 88 TRP A O 1
ATOM 721 N N . PHE A 1 89 ? -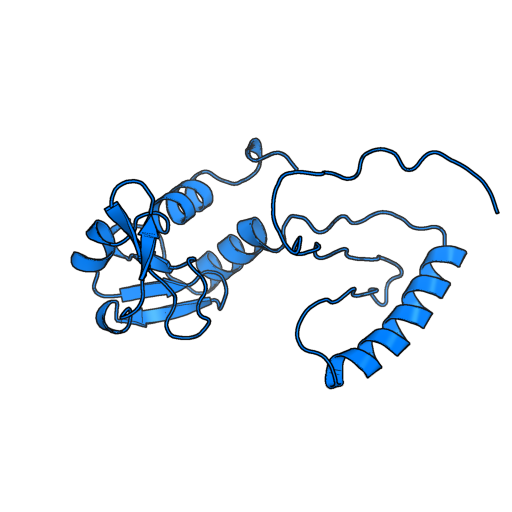1.272 5.549 8.200 1.00 82.69 89 PHE A N 1
ATOM 722 C CA . PHE A 1 89 ? -1.693 6.933 7.964 1.00 82.69 89 PHE A CA 1
ATOM 723 C C . PHE A 1 89 ? -2.576 7.519 9.069 1.00 82.69 89 PHE A C 1
ATOM 725 O O . PHE A 1 89 ? -2.596 8.736 9.235 1.00 82.69 89 PHE A O 1
ATOM 732 N N . GLU A 1 90 ? -3.300 6.700 9.837 1.00 78.00 90 GLU A N 1
ATOM 733 C CA . GLU A 1 90 ? -4.344 7.197 10.754 1.00 78.00 90 GLU A CA 1
ATOM 734 C C . GLU A 1 90 ? -4.070 6.895 12.238 1.00 78.00 90 GLU A C 1
ATOM 736 O O . GLU A 1 90 ? -4.612 7.570 13.112 1.00 78.00 90 GLU A O 1
ATOM 741 N N . SER A 1 91 ? -3.190 5.937 12.545 1.00 67.38 91 SER A N 1
ATOM 742 C CA . SER A 1 91 ? -2.875 5.452 13.902 1.00 67.38 91 SER A CA 1
ATOM 743 C C . SER A 1 91 ? -2.267 6.512 14.825 1.00 67.38 91 SER A C 1
ATOM 745 O O . SER A 1 91 ? -2.208 6.328 16.038 1.00 67.38 91 SER A O 1
ATOM 747 N N . HIS A 1 92 ? -1.877 7.661 14.274 1.00 55.38 92 HIS A N 1
ATOM 748 C CA . HIS A 1 92 ? -1.404 8.818 15.029 1.00 55.38 92 HIS A CA 1
ATOM 749 C C . HIS A 1 92 ? -2.542 9.690 15.577 1.00 55.38 92 HIS A C 1
ATOM 751 O O . HIS A 1 92 ? -2.274 10.770 16.105 1.00 55.38 92 HIS A O 1
ATOM 757 N N . SER A 1 93 ? -3.801 9.241 15.496 1.00 45.72 93 SER A N 1
ATOM 758 C CA . SER A 1 93 ? -4.913 9.945 16.123 1.00 45.72 93 SER A CA 1
ATOM 759 C C . SER A 1 93 ? -4.801 9.929 17.648 1.00 45.72 93 SER A C 1
ATOM 761 O O . SER A 1 93 ? -5.207 8.970 18.302 1.00 45.72 93 SER A O 1
ATOM 763 N N . VAL A 1 94 ? -4.259 11.006 18.219 1.00 42.47 94 VAL A N 1
ATOM 764 C CA . VAL A 1 94 ? -4.259 11.233 19.667 1.00 42.47 94 VAL A CA 1
ATOM 765 C C . VAL A 1 94 ? -5.689 11.556 20.087 1.00 42.47 94 VAL A C 1
ATOM 767 O O . VAL A 1 94 ? -6.262 12.556 19.655 1.00 42.47 94 VAL A O 1
ATOM 770 N N . SER A 1 95 ? -6.276 10.706 20.926 1.00 42.25 95 SER A N 1
ATOM 771 C CA . SER A 1 95 ? -7.468 11.050 21.696 1.00 42.25 95 SER A CA 1
ATOM 772 C C . SER A 1 95 ? -7.019 11.560 23.062 1.00 42.25 95 SER A C 1
ATOM 774 O O . SER A 1 95 ? -6.658 10.765 23.931 1.00 42.25 95 SER A O 1
ATOM 776 N N . CYS A 1 96 ? -7.018 12.873 23.263 1.00 36.97 96 CYS A N 1
ATOM 777 C CA . CYS A 1 96 ? -6.870 13.466 24.588 1.00 36.97 96 CYS A CA 1
ATOM 778 C C . CYS A 1 96 ? -8.242 13.926 25.095 1.00 36.97 96 CYS A C 1
ATOM 780 O O . CYS A 1 96 ? -9.079 14.405 24.327 1.00 36.97 96 CYS A O 1
ATOM 782 N N . LYS A 1 97 ? -8.493 13.765 26.400 1.00 41.19 97 LYS A N 1
ATOM 783 C CA . LYS A 1 97 ? -9.605 14.467 27.046 1.00 41.19 97 LYS A CA 1
ATOM 784 C C . LYS A 1 97 ? -9.218 15.939 27.098 1.00 41.19 97 LYS A C 1
ATOM 786 O O . LYS A 1 97 ? -8.261 16.291 27.780 1.00 41.19 97 LYS A O 1
ATOM 791 N N . VAL A 1 98 ? -9.933 16.773 26.359 1.00 44.12 98 VAL A N 1
ATOM 792 C CA . VAL A 1 98 ? -9.800 18.227 26.457 1.00 44.12 98 VAL A CA 1
ATOM 793 C C . VAL A 1 98 ? -10.849 18.748 27.443 1.00 44.12 98 VAL A C 1
ATOM 795 O O . VAL A 1 98 ? -11.966 18.228 27.446 1.00 44.12 98 VAL A O 1
ATOM 798 N N . PRO A 1 99 ? -10.527 19.741 28.289 1.00 49.88 99 PRO A N 1
ATOM 799 C CA . PRO A 1 99 ? -11.518 20.388 29.146 1.00 49.88 99 PRO A CA 1
ATOM 800 C C . PRO A 1 99 ? -12.723 20.895 28.339 1.00 49.88 99 PRO A C 1
ATOM 802 O O . PRO A 1 99 ? -12.552 21.394 27.225 1.00 49.88 99 PRO A O 1
ATOM 805 N N . ASP A 1 100 ? -13.935 20.812 28.893 1.00 54.88 100 ASP A N 1
ATOM 806 C CA . ASP A 1 100 ? -15.186 21.100 28.167 1.00 54.88 100 ASP A CA 1
ATOM 807 C C . ASP A 1 100 ? -15.226 22.493 27.523 1.00 54.88 100 ASP A C 1
ATOM 809 O O . ASP A 1 100 ? -15.789 22.683 26.444 1.00 54.88 100 ASP A O 1
ATOM 813 N N . ASN A 1 101 ? -14.619 23.493 28.161 1.00 56.16 101 ASN A N 1
ATOM 814 C CA . ASN A 1 101 ? -14.504 24.853 27.631 1.00 56.16 101 ASN A CA 1
ATOM 815 C C . ASN A 1 101 ? -13.598 24.924 26.389 1.00 56.16 101 ASN A C 1
ATOM 817 O O . ASN A 1 101 ? -13.878 25.691 25.467 1.00 56.16 101 ASN A O 1
ATOM 821 N N . VAL A 1 102 ? -12.544 24.109 26.344 1.00 48.56 102 VAL A N 1
ATOM 822 C CA . VAL A 1 102 ? -11.658 23.961 25.184 1.00 48.56 102 VAL A CA 1
ATOM 823 C C . VAL A 1 102 ? -12.351 23.132 24.101 1.00 48.56 102 VAL A C 1
ATOM 825 O O . VAL A 1 102 ? -12.340 23.530 22.939 1.00 48.56 102 VAL A O 1
ATOM 828 N N . ALA A 1 103 ? -13.048 22.052 24.472 1.00 53.41 103 ALA A N 1
ATOM 829 C CA . ALA A 1 103 ? -13.832 21.226 23.552 1.00 53.41 103 ALA A CA 1
ATOM 830 C C . ALA A 1 103 ? -14.890 22.054 22.807 1.00 53.41 103 ALA A C 1
ATOM 832 O O . ALA A 1 103 ? -14.980 21.997 21.583 1.00 53.41 103 ALA A O 1
ATOM 833 N N . LYS A 1 104 ? -15.645 22.891 23.531 1.00 59.00 104 LYS A N 1
ATOM 834 C CA . LYS A 1 104 ? -16.656 23.795 22.957 1.00 59.00 104 LYS A CA 1
ATOM 835 C C . LYS A 1 104 ? -16.051 24.788 21.960 1.00 59.00 104 LYS A C 1
ATOM 837 O O . LYS A 1 104 ? -16.641 25.001 20.903 1.00 59.00 104 LYS A O 1
ATOM 842 N N . LYS A 1 105 ? -14.872 25.355 22.256 1.00 57.12 105 LYS A N 1
ATOM 843 C CA . LYS A 1 105 ? -14.144 26.243 21.329 1.00 57.12 105 LYS A CA 1
ATOM 844 C C . LYS A 1 105 ? -13.656 25.493 20.088 1.00 57.12 105 LYS A C 1
ATOM 846 O O . LYS A 1 105 ? -13.864 25.971 18.981 1.00 57.12 105 LYS A O 1
ATOM 851 N N . ILE A 1 106 ? -13.079 24.302 20.256 1.00 50.00 106 ILE A N 1
ATOM 852 C CA . ILE A 1 106 ? -12.626 23.454 19.142 1.00 50.00 106 ILE A CA 1
ATOM 853 C C . ILE A 1 106 ? -13.804 23.025 18.260 1.00 50.00 106 ILE A C 1
ATOM 855 O O . ILE A 1 106 ? -13.670 23.031 17.044 1.00 50.00 106 ILE A O 1
ATOM 859 N N . ILE A 1 107 ? -14.967 22.699 18.833 1.00 51.78 107 ILE A N 1
ATOM 860 C CA . ILE A 1 107 ? -16.187 22.371 18.075 1.00 51.78 107 ILE A CA 1
ATOM 861 C C . ILE A 1 107 ? -16.696 23.592 17.300 1.00 51.78 107 ILE A C 1
ATOM 863 O O . ILE A 1 107 ? -17.107 23.450 16.151 1.00 51.78 107 ILE A O 1
ATOM 867 N N . ALA A 1 108 ? -16.669 24.786 17.899 1.00 56.91 108 ALA A N 1
ATOM 868 C CA . ALA A 1 108 ? -17.059 26.020 17.218 1.00 56.91 108 ALA A CA 1
ATOM 869 C C . ALA A 1 108 ? -16.131 26.325 16.028 1.00 56.91 108 ALA A C 1
ATOM 871 O O . ALA A 1 108 ? -16.620 26.519 14.919 1.00 56.91 108 ALA A O 1
ATOM 872 N N . ILE A 1 109 ? -14.811 26.239 16.238 1.00 52.28 109 ILE A N 1
ATOM 873 C CA . ILE A 1 109 ? -13.802 26.356 15.173 1.00 52.28 109 ILE A CA 1
ATOM 874 C C . ILE A 1 109 ? -13.985 25.240 14.138 1.00 52.28 109 ILE A C 1
ATOM 876 O O . ILE A 1 109 ? -13.901 25.490 12.947 1.00 52.28 109 ILE A O 1
ATOM 880 N N . GLY A 1 110 ? -14.281 24.011 14.562 1.00 49.12 110 GLY A N 1
ATOM 881 C CA . GLY A 1 110 ? -14.520 22.862 13.688 1.00 49.12 110 GLY A CA 1
ATOM 882 C C . GLY A 1 110 ? -15.703 23.066 12.741 1.00 49.12 110 GLY A C 1
ATOM 883 O O . GLY A 1 110 ? -15.594 22.744 11.564 1.00 49.12 110 GLY A O 1
ATOM 884 N N . LYS A 1 111 ? -16.799 23.674 13.213 1.00 54.31 111 LYS A N 1
ATOM 885 C CA . LYS A 1 111 ? -17.943 24.053 12.362 1.00 54.31 111 LYS A CA 1
ATOM 886 C C . LYS A 1 111 ? -17.566 25.100 11.310 1.00 54.31 111 LYS A C 1
ATOM 888 O O . LYS A 1 111 ? -18.078 25.064 10.195 1.00 54.31 111 LYS A O 1
ATOM 893 N N . GLU A 1 112 ? -16.667 26.013 11.658 1.00 49.88 112 GLU A N 1
ATOM 894 C CA . GLU A 1 112 ? -16.131 27.037 10.757 1.00 49.88 112 GLU A CA 1
ATOM 895 C C . GLU A 1 112 ? -15.087 26.451 9.784 1.00 49.88 112 GLU A C 1
ATOM 897 O O . GLU A 1 112 ? -15.044 26.794 8.603 1.00 49.88 112 GLU A O 1
ATOM 902 N N . LEU A 1 113 ? -14.315 25.458 10.229 1.00 44.22 113 LEU A N 1
ATOM 903 C CA . LEU A 1 113 ? -13.408 24.675 9.396 1.00 44.22 113 LEU A CA 1
ATOM 904 C C . LEU A 1 113 ? -14.159 23.747 8.437 1.00 44.22 113 LEU A C 1
ATOM 906 O O . LEU A 1 113 ? -13.697 23.592 7.318 1.00 44.22 113 LEU A O 1
ATOM 910 N N . ASP A 1 114 ? -15.317 23.184 8.800 1.00 48.78 114 ASP A N 1
ATOM 911 C CA . ASP A 1 114 ? -16.196 22.424 7.891 1.00 48.78 114 ASP A CA 1
ATOM 912 C C . ASP A 1 114 ? -16.789 23.307 6.777 1.00 48.78 114 ASP A C 1
ATOM 914 O O . ASP A 1 114 ? -17.108 22.823 5.686 1.00 48.78 114 ASP A O 1
ATOM 918 N N . PHE A 1 115 ? -16.898 24.618 7.014 1.00 45.16 115 PHE A N 1
ATOM 919 C CA . PHE A 1 115 ? -17.194 25.599 5.971 1.00 45.16 115 PHE A CA 1
ATOM 920 C C . PHE A 1 115 ? -15.981 25.812 5.053 1.00 45.16 115 PHE A C 1
ATOM 922 O O . PHE A 1 115 ? -16.107 25.673 3.835 1.00 45.16 115 PHE A O 1
ATOM 929 N N . LEU A 1 116 ? -14.788 26.024 5.620 1.00 36.84 116 LEU A N 1
ATOM 930 C CA . LEU A 1 116 ? -13.530 26.101 4.858 1.00 36.84 116 LEU A CA 1
ATOM 931 C C . LEU A 1 116 ? -13.198 24.782 4.139 1.00 36.84 116 LEU A C 1
ATOM 933 O O . LEU A 1 116 ? -12.494 24.778 3.127 1.00 36.84 116 LEU A O 1
ATOM 937 N N . ARG A 1 117 ? -13.793 23.672 4.596 1.00 41.06 117 ARG A N 1
ATOM 938 C CA . ARG A 1 117 ? -13.594 22.322 4.075 1.00 41.06 117 ARG A CA 1
ATOM 939 C C . ARG A 1 117 ? -14.087 22.109 2.658 1.00 41.06 117 ARG A C 1
ATOM 941 O O . ARG A 1 117 ? -13.609 21.250 1.922 1.00 41.06 117 ARG A O 1
ATOM 948 N N . LYS A 1 118 ? -15.061 22.929 2.286 1.00 46.88 118 LYS A N 1
ATOM 949 C CA . LYS A 1 118 ? -15.629 22.985 0.944 1.00 46.88 118 LYS A CA 1
ATOM 950 C C . LYS A 1 118 ? -14.784 23.835 -0.011 1.00 46.88 118 LYS A C 1
ATOM 952 O O . LYS A 1 118 ? -15.066 23.824 -1.202 1.00 46.88 118 LYS A O 1
ATOM 957 N N . VAL A 1 119 ? -13.784 24.566 0.496 1.00 34.16 119 VAL A N 1
ATOM 958 C CA . VAL A 1 119 ? -13.087 25.635 -0.238 1.00 34.16 119 VAL A CA 1
ATOM 959 C C . VAL A 1 119 ? -11.578 25.380 -0.391 1.00 34.16 119 VAL A C 1
ATOM 961 O O . VAL A 1 119 ? -10.999 25.847 -1.367 1.00 34.16 119 VAL A O 1
ATOM 964 N N . LEU A 1 120 ? -10.923 24.619 0.499 1.00 30.86 120 LEU A N 1
ATOM 965 C CA . LEU A 1 120 ? -9.463 24.418 0.464 1.00 30.86 120 LEU A CA 1
ATOM 966 C C . LEU A 1 120 ? -9.050 22.932 0.387 1.00 30.86 120 LEU A C 1
ATOM 968 O O . LEU A 1 120 ? -9.522 22.114 1.181 1.00 30.86 120 LEU A O 1
ATOM 972 N N . PRO A 1 121 ? -8.134 22.535 -0.517 1.00 34.66 121 PRO A N 1
ATOM 973 C CA . PRO A 1 121 ? -7.549 21.206 -0.483 1.00 34.66 121 PRO A CA 1
ATOM 974 C C . PRO A 1 121 ? -6.439 21.149 0.580 1.00 34.66 121 PRO A C 1
ATOM 976 O O . PRO A 1 121 ? -5.549 21.992 0.610 1.00 34.66 121 PRO A O 1
ATOM 979 N N . SER A 1 122 ? -6.479 20.095 1.401 1.00 35.47 122 SER A N 1
ATOM 980 C CA . SER A 1 122 ? -5.483 19.644 2.395 1.00 35.47 122 SER A CA 1
ATOM 981 C C . SER A 1 122 ? -5.338 20.430 3.717 1.00 35.47 122 SER A C 1
ATOM 983 O O . SER A 1 122 ? -4.892 21.568 3.755 1.00 35.47 122 SER A O 1
ATOM 985 N N . GLY A 1 123 ? -5.661 19.734 4.822 1.00 39.97 123 GLY A N 1
ATOM 986 C CA . GLY A 1 123 ? -5.422 20.135 6.217 1.00 39.97 123 GLY A CA 1
ATOM 987 C C . GLY A 1 123 ? -6.705 20.197 7.055 1.00 39.97 123 GLY A C 1
AT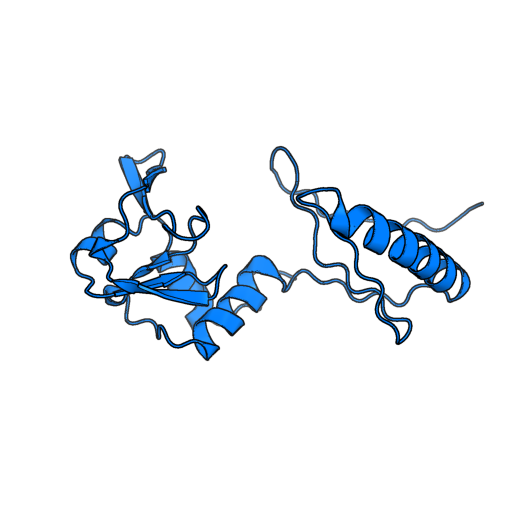OM 988 O O . GLY A 1 123 ? -7.339 21.243 7.109 1.00 39.97 123 GLY A O 1
ATOM 989 N N . TYR A 1 124 ? -7.106 19.098 7.715 1.00 42.94 124 TYR A N 1
ATOM 990 C CA . TYR A 1 124 ? -8.345 19.065 8.511 1.00 42.94 124 TYR A CA 1
ATOM 991 C C . TYR A 1 124 ? -8.167 18.595 9.946 1.00 42.94 124 TYR A C 1
ATOM 993 O O . TYR A 1 124 ? -7.638 17.519 10.200 1.00 42.94 124 TYR A O 1
ATOM 1001 N N . PHE A 1 125 ? -8.769 19.363 10.853 1.00 43.84 125 PHE A N 1
ATOM 1002 C CA . PHE A 1 125 ? -9.168 18.936 12.188 1.00 43.84 125 PHE A CA 1
ATOM 1003 C C . PHE A 1 125 ? -10.609 18.407 12.127 1.00 43.84 125 PHE A C 1
ATOM 1005 O O . PHE A 1 125 ? -11.442 18.986 11.429 1.00 43.84 125 PHE A O 1
ATOM 1012 N N . ILE A 1 126 ? -10.929 17.328 12.852 1.00 43.47 126 ILE A N 1
ATOM 1013 C CA . ILE A 1 126 ? -12.320 16.891 13.056 1.00 43.47 126 ILE A CA 1
ATOM 1014 C C . ILE A 1 126 ? -12.599 16.841 14.558 1.00 43.47 126 ILE A C 1
ATOM 1016 O O . ILE A 1 126 ? -12.021 16.034 15.289 1.00 43.47 126 ILE A O 1
ATOM 1020 N N . ALA A 1 127 ? -13.500 17.706 15.017 1.00 41.19 127 ALA A N 1
ATOM 1021 C CA . ALA A 1 127 ? -14.105 17.578 16.334 1.00 41.19 127 ALA A CA 1
ATOM 1022 C C . ALA A 1 127 ? -15.244 16.548 16.244 1.00 41.19 127 ALA A C 1
ATOM 1024 O O . ALA A 1 127 ? -16.156 16.711 15.434 1.00 41.19 127 ALA A O 1
ATOM 1025 N N . GLY A 1 128 ? -15.185 15.471 17.032 1.00 41.47 128 GLY A N 1
ATOM 1026 C CA . GLY A 1 128 ? -16.283 14.510 17.135 1.00 41.47 128 GLY A CA 1
ATOM 1027 C C . GLY A 1 128 ? -17.478 15.105 17.885 1.00 41.47 128 GLY A C 1
ATOM 1028 O O . GLY A 1 128 ? -17.318 15.942 18.774 1.00 41.47 128 GLY A O 1
ATOM 1029 N N . SER A 1 129 ? -18.690 14.665 17.541 1.00 37.50 129 SER A N 1
ATOM 1030 C CA . SER A 1 129 ? -19.949 15.096 18.170 1.00 37.50 129 SER A CA 1
ATOM 1031 C C . SER A 1 129 ? -20.138 14.602 19.613 1.00 37.50 129 SER A C 1
ATOM 1033 O O . SER A 1 129 ? -21.058 15.052 20.290 1.00 37.50 129 SER A O 1
ATOM 1035 N N . ASP A 1 130 ? -19.272 13.711 20.101 1.00 46.06 130 ASP A N 1
ATOM 1036 C CA . ASP A 1 130 ? -19.306 13.101 21.436 1.00 46.06 130 ASP A CA 1
ATOM 1037 C C . ASP A 1 130 ? -18.368 13.784 22.453 1.00 46.06 130 ASP A C 1
ATOM 1039 O O . ASP A 1 130 ? -18.120 13.246 23.531 1.00 46.06 130 ASP A O 1
ATOM 1043 N N . GLY A 1 131 ? -17.809 14.952 22.115 1.00 40.41 131 GLY A N 1
ATOM 1044 C CA . GLY A 1 131 ? -16.839 15.657 22.960 1.00 40.41 131 GLY A CA 1
ATOM 1045 C C . GLY A 1 131 ? -15.421 15.077 22.900 1.00 40.41 131 GLY A C 1
ATOM 1046 O O . GLY A 1 131 ? -14.530 15.578 23.587 1.00 40.41 131 GLY A O 1
ATOM 1047 N N . LYS A 1 132 ? -15.168 14.060 22.064 1.00 41.34 132 LYS A N 1
ATOM 1048 C CA . LYS A 1 132 ? -13.817 13.560 21.796 1.00 41.34 132 LYS A CA 1
ATOM 1049 C C . LYS A 1 132 ? -13.254 14.239 20.555 1.00 41.34 132 LYS A C 1
ATOM 1051 O O . LYS A 1 132 ? -13.805 14.163 19.458 1.00 41.34 132 LYS A O 1
ATOM 1056 N N . VAL A 1 133 ? -12.111 14.894 20.720 1.00 42.78 133 VAL A N 1
ATOM 1057 C CA . VAL A 1 133 ? -11.345 15.434 19.596 1.00 42.78 133 VAL A CA 1
ATOM 1058 C C . VAL A 1 133 ? -10.444 14.317 19.073 1.00 42.78 133 VAL A C 1
ATOM 1060 O O . VAL A 1 133 ? -9.659 13.749 19.834 1.00 42.78 133 VAL A O 1
ATOM 1063 N N . LYS A 1 134 ? -10.573 13.971 17.787 1.00 42.06 134 LYS A N 1
ATOM 1064 C CA . LYS A 1 134 ? -9.695 13.002 17.120 1.00 42.06 134 LYS A CA 1
ATOM 1065 C C . LYS A 1 134 ? -8.699 13.771 16.259 1.00 42.06 134 LYS A C 1
ATOM 1067 O O . LYS A 1 134 ? -9.056 14.337 15.229 1.00 42.06 134 LYS A O 1
ATOM 1072 N N . LEU A 1 135 ? -7.446 13.799 16.699 1.00 41.28 135 LEU A N 1
ATOM 1073 C CA . LEU A 1 135 ? -6.364 14.517 16.029 1.00 41.28 135 LEU A CA 1
ATOM 1074 C C . LEU A 1 135 ? -5.768 13.646 14.914 1.00 41.28 135 LEU A C 1
ATOM 1076 O O . LEU A 1 135 ? -4.721 13.044 15.095 1.00 41.28 135 LEU A O 1
ATOM 1080 N N . LEU A 1 136 ? -6.444 13.509 13.771 1.00 39.91 136 LEU A N 1
ATOM 1081 C CA . LEU A 1 136 ? -5.825 12.886 12.591 1.00 39.91 136 LEU A CA 1
ATOM 1082 C C . LEU A 1 136 ? -4.704 13.821 12.109 1.00 39.91 136 LEU A C 1
ATOM 1084 O O . LEU A 1 136 ? -4.962 14.987 11.833 1.00 39.91 136 LEU A O 1
ATOM 1088 N N . GLY A 1 137 ? -3.459 13.340 12.167 1.00 35.38 137 GLY A N 1
ATOM 1089 C CA . GLY A 1 137 ? -2.255 14.165 12.299 1.00 35.38 137 GLY A CA 1
ATOM 1090 C C . GLY A 1 137 ? -1.947 15.152 11.163 1.00 35.38 137 GLY A C 1
ATOM 1091 O O . GLY A 1 137 ? -2.552 15.144 10.094 1.00 35.38 137 GLY A O 1
ATOM 1092 N N . ILE A 1 138 ? -0.960 16.011 11.430 1.00 36.66 138 ILE A N 1
ATOM 1093 C CA . ILE A 1 138 ? -0.421 17.027 10.514 1.00 36.66 138 ILE A CA 1
ATOM 1094 C C . ILE A 1 138 ? 0.511 16.363 9.484 1.00 36.66 138 ILE A C 1
ATOM 1096 O O . ILE A 1 138 ? 1.341 15.535 9.857 1.00 36.66 138 ILE A O 1
ATOM 1100 N N . ILE A 1 139 ? 0.439 16.781 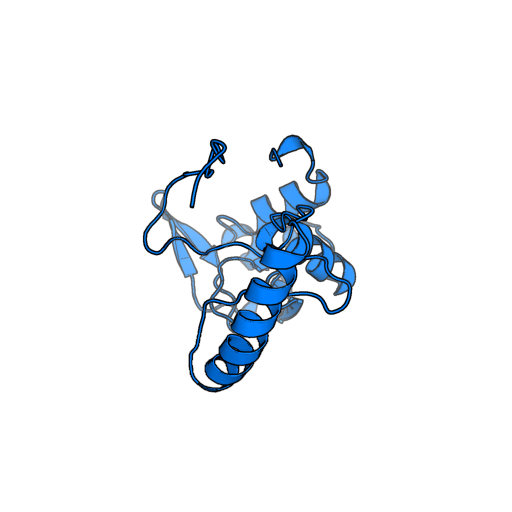8.214 1.00 31.05 139 ILE A N 1
ATOM 1101 C CA . ILE A 1 139 ? 1.552 16.623 7.263 1.00 31.05 139 ILE A CA 1
ATOM 1102 C C . ILE A 1 139 ? 2.466 17.849 7.426 1.00 31.05 139 ILE A C 1
ATOM 1104 O O . ILE A 1 139 ? 2.032 18.976 7.199 1.00 31.05 139 ILE A O 1
ATOM 1108 N N . ASP A 1 140 ? 3.705 17.626 7.875 1.00 34.69 140 ASP A N 1
ATOM 1109 C CA . ASP A 1 140 ? 4.773 18.637 7.963 1.00 34.69 140 ASP A CA 1
ATOM 1110 C C . ASP A 1 140 ? 5.149 19.121 6.546 1.00 34.69 140 ASP A C 1
ATOM 1112 O O . ASP A 1 140 ? 5.420 18.275 5.689 1.00 34.69 140 ASP A O 1
ATOM 1116 N N . PRO A 1 141 ? 5.192 20.437 6.263 1.00 37.47 141 PRO A N 1
ATOM 1117 C CA . PRO A 1 141 ? 5.490 20.933 4.925 1.00 37.47 141 PRO A CA 1
ATOM 1118 C C . PRO A 1 141 ? 6.934 20.700 4.445 1.00 37.47 141 PRO A C 1
ATOM 1120 O O . PRO A 1 141 ? 7.179 20.940 3.268 1.00 37.47 141 PRO A O 1
ATOM 1123 N N . ASN A 1 142 ? 7.893 20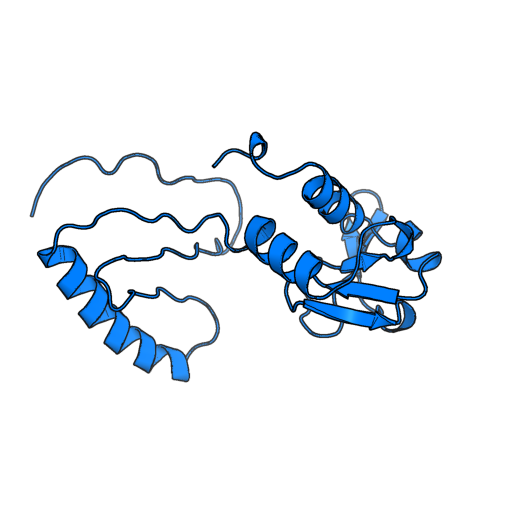.253 5.275 1.00 31.45 142 ASN A N 1
ATOM 1124 C CA . ASN A 1 142 ? 9.244 19.896 4.796 1.00 31.45 142 ASN A CA 1
ATOM 1125 C C . ASN A 1 142 ? 10.084 19.015 5.751 1.00 31.45 142 ASN A C 1
ATOM 1127 O O . ASN A 1 142 ? 11.291 19.200 5.857 1.00 31.45 142 ASN A O 1
ATOM 1131 N N . SER A 1 143 ? 9.489 17.994 6.373 1.00 39.50 143 SER A N 1
ATOM 1132 C CA . SER A 1 143 ? 10.191 16.851 6.996 1.00 39.50 143 SER A CA 1
ATOM 1133 C C . SER A 1 143 ? 11.262 17.160 8.076 1.00 39.50 143 SER A C 1
ATOM 1135 O O . SER A 1 143 ? 12.366 17.614 7.789 1.00 39.50 143 SER A O 1
ATOM 1137 N N . LYS A 1 144 ? 11.057 16.647 9.291 1.00 32.88 144 LYS A N 1
ATOM 1138 C CA . LYS A 1 144 ? 11.866 15.598 9.978 1.00 32.88 144 LYS A CA 1
ATOM 1139 C C . LYS A 1 144 ? 11.532 15.676 11.465 1.00 32.88 144 LYS A C 1
ATOM 1141 O O . LYS A 1 144 ? 11.978 16.587 12.153 1.00 32.88 144 LYS A O 1
ATOM 1146 N N . SER A 1 145 ? 10.784 14.690 11.960 1.00 41.38 145 SER A N 1
ATOM 1147 C CA . SER A 1 145 ? 10.709 14.330 13.383 1.00 41.38 145 SER A CA 1
ATOM 1148 C C . SER A 1 145 ? 10.673 15.506 14.374 1.00 41.38 145 SER A C 1
ATOM 1150 O O . SER A 1 145 ? 11.676 15.796 15.022 1.00 41.38 145 SER A O 1
ATOM 1152 N N . LYS A 1 146 ? 9.511 16.122 14.588 1.00 29.41 146 LYS A N 1
ATOM 1153 C CA . LYS A 1 146 ? 9.214 16.746 15.883 1.00 29.41 146 LYS A CA 1
ATOM 1154 C C . LYS A 1 146 ? 7.812 16.351 16.318 1.00 29.41 146 LYS A C 1
ATOM 1156 O O . LYS A 1 146 ? 6.824 17.024 16.057 1.00 29.41 146 LYS A O 1
ATOM 1161 N N . PHE A 1 147 ? 7.778 15.198 16.988 1.00 33.22 147 PHE A N 1
ATOM 1162 C CA . PHE A 1 147 ? 6.971 14.995 18.190 1.00 33.22 147 PHE A CA 1
ATOM 1163 C C . PHE A 1 147 ? 6.825 16.344 18.903 1.00 33.22 147 PHE A C 1
ATOM 1165 O O . PHE A 1 147 ? 7.852 16.970 19.147 1.00 33.22 147 PHE A O 1
ATOM 1172 N N . PHE A 1 148 ? 5.615 16.801 19.211 1.00 30.72 148 PHE A N 1
ATOM 1173 C CA . PHE A 1 148 ? 5.441 17.886 20.176 1.00 30.72 148 PHE A CA 1
ATOM 1174 C C . PHE A 1 148 ? 5.508 17.265 21.576 1.00 30.72 148 PHE A C 1
ATOM 1176 O O . PHE A 1 148 ? 4.573 16.544 21.937 1.00 30.72 148 PHE A O 1
ATOM 1183 N N . PRO A 1 149 ? 6.584 17.472 22.360 1.00 35.56 149 PRO A N 1
ATOM 1184 C CA . PRO A 1 149 ? 6.572 17.213 23.787 1.00 35.56 149 PRO A CA 1
ATOM 1185 C C . PRO A 1 149 ? 6.087 18.479 24.516 1.00 35.56 149 PRO A C 1
ATOM 1187 O O . PRO A 1 149 ? 6.221 19.596 24.020 1.00 35.56 149 PRO A O 1
ATOM 1190 N N . ASP A 1 150 ? 5.556 18.270 25.713 1.00 30.00 150 ASP A N 1
ATOM 1191 C CA . ASP A 1 150 ? 5.273 19.271 26.742 1.00 30.00 150 ASP A CA 1
ATOM 1192 C C . ASP A 1 150 ? 4.220 20.346 26.427 1.00 30.00 150 ASP A C 1
ATOM 1194 O O . ASP A 1 150 ? 4.507 21.516 26.174 1.00 30.00 150 ASP A O 1
ATOM 1198 N N . LEU A 1 151 ? 2.959 19.961 26.644 1.00 33.81 151 LEU A N 1
ATOM 1199 C CA . LEU A 1 151 ? 1.992 20.865 27.271 1.00 33.81 151 LEU A CA 1
ATOM 1200 C C . LEU A 1 151 ? 2.507 21.194 28.683 1.00 33.81 151 LEU A C 1
ATOM 1202 O O . LEU A 1 151 ? 2.252 20.444 29.622 1.00 33.81 151 LEU A O 1
ATOM 1206 N N . LYS A 1 152 ? 3.270 22.283 28.828 1.00 27.95 152 LYS A N 1
ATOM 1207 C CA . LYS A 1 152 ? 3.484 22.896 30.143 1.00 27.95 152 LYS A CA 1
ATOM 1208 C C . LYS A 1 152 ? 2.241 23.690 30.528 1.00 27.95 152 LYS A C 1
ATOM 1210 O O . LYS A 1 152 ? 1.709 24.455 29.727 1.00 27.95 152 LYS A O 1
ATOM 1215 N N . ASP A 1 153 ? 1.798 23.434 31.751 1.00 39.84 153 ASP A N 1
ATOM 1216 C CA . ASP A 1 153 ? 0.664 24.054 32.422 1.00 39.84 153 ASP A CA 1
ATOM 1217 C C . ASP A 1 153 ? 0.714 25.588 32.414 1.00 39.84 153 ASP A C 1
ATOM 1219 O O . ASP A 1 153 ? 1.764 26.176 32.665 1.00 39.84 153 ASP A O 1
ATOM 1223 N N . GLY A 1 154 ? -0.466 26.205 32.255 1.00 33.09 154 GLY A N 1
ATOM 1224 C CA . GLY A 1 154 ? -0.745 27.609 32.592 1.00 33.09 154 GLY A CA 1
ATOM 1225 C C . GLY A 1 154 ? -0.161 28.626 31.603 1.00 33.09 154 GLY A C 1
ATOM 1226 O O . GLY A 1 154 ? 0.931 28.465 31.090 1.00 33.09 154 GLY A O 1
ATOM 1227 N N . SER A 1 155 ? -0.805 29.736 31.263 1.00 25.64 155 SER A N 1
ATOM 1228 C CA . SER A 1 155 ? -1.897 30.457 31.909 1.00 25.64 155 SER A CA 1
ATOM 1229 C C . SER A 1 155 ? -2.339 31.588 30.969 1.00 25.64 155 SER A C 1
ATOM 1231 O O . SER A 1 155 ? -1.468 32.286 30.457 1.00 25.64 155 SER A O 1
ATOM 1233 N N . LEU A 1 156 ? -3.665 31.766 30.868 1.00 32.25 156 LEU A N 1
ATOM 1234 C CA . LEU A 1 156 ? -4.435 32.890 30.293 1.00 32.25 156 LEU A CA 1
ATOM 1235 C C . LEU A 1 156 ? -4.344 33.132 28.777 1.00 32.25 156 LEU A C 1
ATOM 1237 O O . LEU A 1 156 ? -3.312 33.627 28.284 1.00 32.25 156 LEU A O 1
#

pLDDT: mean 70.57, std 26.23, range [25.64, 98.31]

Sequence (156 aa):
MSNSEIPKTYRDAADASFKSWRLLKKSKKCGCYYCCRVYPASEVVDWCDERDRRRTALCPYCGIDSVIPDASGCPLDEEFLKKMKYWWFESHSVSCKVPDNVAKKIIAIGKELDFLRKVLPSGYFIAGSDGKVKLLGIIDPNSKSKFFPDLKDGSL